Protein AF-A0A9D0AC30-F1 (afdb_monomer)

Solvent-accessible surface area (backbone atoms only — not comparable to full-atom values): 5066 Å² total; per-residue (Å²): 136,58,78,69,64,60,63,49,62,72,93,52,86,26,46,48,79,48,78,39,74,97,72,21,26,38,39,38,32,42,50,49,7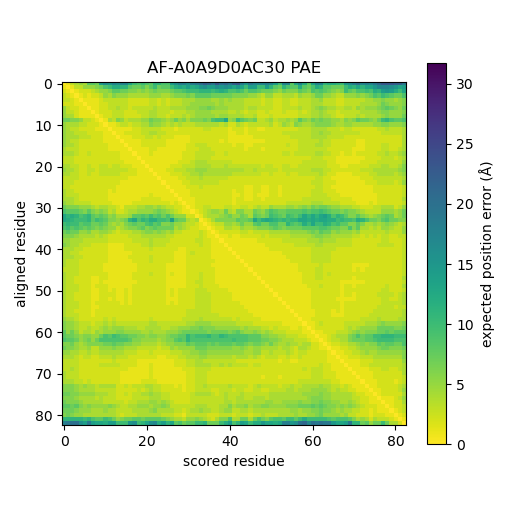7,95,53,65,44,89,41,75,65,39,52,51,43,52,50,51,48,51,48,34,52,51,55,50,55,75,69,49,59,89,88,55,80,74,70,65,77,42,79,46,79,48,44,73,48,88,99,44,81,67,108

Radius of gyration: 13.68 Å; Cα contacts (8 Å, |Δi|>4): 103; chains: 1; bounding box: 33×22×35 Å

Foldseek 3Di:
DDPVVCVLQDDADQWDWDADQVVLEIEIEGRDPPDQACDPRNVVNVVSSVVSLVVVVVPDDPPDDNSHDYYHYYYPDPPDSHD

Sequence (83 aa):
MTPEFYKIFAEYREIAVRYDDPHKAVWCYFNPAPRPCFSLQMLQDLRLMQQNIIDFFNQLNPREEAPIRDLVVCSQIPGIYNL

Nearest PDB structures (foldseek):
  5fus-assembly1_A  TM=8.477E-01  e=2.188E-02  Burkholderia cenocepacia J2315
  3m6m-assembly1_C  TM=7.362E-01  e=5.886E-01  Xanthomonas campestris pv. campestris
  3r6h-assembly1_A  TM=8.032E-01  e=5.886E-01  Mycobacterium marinum M
  3gku-assembly1_A  TM=4.673E-01  e=9.594E-02  [Clostridium] symbiosum ATCC 14940
  3gku-assembly2_C-2  TM=4.041E-01  e=6.733E-01  [Clostridium] symbiosum ATCC 14940

pLDDT: mean 92.46, std 5.42, range [72.0, 97.75]

Mean predicted aligned error: 3.48 Å

Structure (mmCIF, N/CA/C/O backbone):
data_AF-A0A9D0AC30-F1
#
_entry.id   AF-A0A9D0AC30-F1
#
loop_
_atom_site.group_PDB
_atom_site.id
_atom_site.type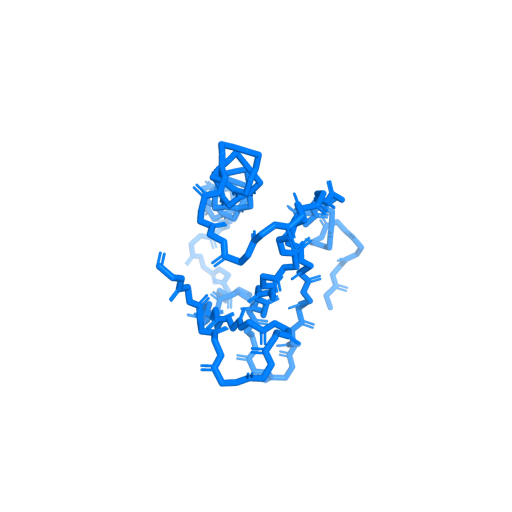_symbol
_atom_site.label_atom_id
_atom_site.label_alt_id
_atom_site.label_comp_id
_atom_site.label_asym_id
_atom_site.label_entity_id
_atom_site.label_seq_id
_atom_site.pdbx_PDB_ins_code
_atom_site.Cartn_x
_atom_site.Cartn_y
_atom_site.Cartn_z
_atom_site.occupancy
_atom_site.B_iso_or_equiv
_atom_site.auth_seq_id
_atom_site.auth_comp_id
_atom_site.auth_asym_id
_atom_site.auth_atom_id
_atom_site.pdbx_PDB_model_num
ATOM 1 N N . MET A 1 1 ? -17.700 -0.615 4.659 1.00 72.00 1 MET A N 1
ATOM 2 C CA . MET A 1 1 ? -16.572 0.257 5.053 1.00 72.00 1 MET A CA 1
ATOM 3 C C . MET A 1 1 ? -16.867 1.715 4.744 1.00 72.00 1 MET A C 1
ATOM 5 O O . MET A 1 1 ? -17.599 1.974 3.796 1.00 72.00 1 MET A O 1
ATOM 9 N N . THR A 1 2 ? -16.351 2.651 5.547 1.00 77.19 2 THR A N 1
ATOM 10 C CA . THR A 1 2 ? -16.557 4.096 5.338 1.00 77.19 2 THR A CA 1
ATOM 11 C C . THR A 1 2 ? -15.602 4.648 4.270 1.00 77.19 2 THR A C 1
ATOM 13 O O . THR A 1 2 ? -14.500 4.119 4.112 1.00 77.19 2 THR A O 1
ATOM 16 N N . PRO A 1 3 ? -15.970 5.718 3.543 1.00 80.94 3 PRO A N 1
ATOM 17 C CA . PRO A 1 3 ? -15.053 6.420 2.641 1.00 80.94 3 PRO A CA 1
ATOM 18 C C . PRO A 1 3 ? -13.751 6.861 3.327 1.00 80.94 3 PRO A C 1
ATOM 20 O O . PRO A 1 3 ? -12.695 6.866 2.705 1.00 80.94 3 PRO A O 1
ATOM 23 N N . GLU A 1 4 ? -13.816 7.197 4.616 1.00 82.75 4 GLU A N 1
ATOM 24 C CA . GLU A 1 4 ? -12.683 7.611 5.447 1.00 82.75 4 GLU A CA 1
ATOM 25 C C . GLU A 1 4 ? -11.652 6.500 5.616 1.00 82.75 4 GLU A C 1
ATOM 27 O O . GLU A 1 4 ? -10.458 6.781 5.559 1.00 82.75 4 GLU A O 1
ATOM 32 N N . PHE A 1 5 ? -12.092 5.246 5.760 1.00 88.94 5 PHE A N 1
ATOM 33 C CA . PHE A 1 5 ? -11.180 4.108 5.848 1.00 88.94 5 PHE A CA 1
ATOM 34 C C . PHE A 1 5 ? -10.307 4.000 4.596 1.00 88.94 5 PHE A C 1
ATOM 36 O O . PHE A 1 5 ? -9.103 3.808 4.699 1.00 88.94 5 PHE A O 1
ATOM 43 N N . TYR A 1 6 ? -10.878 4.191 3.405 1.00 89.19 6 TYR A N 1
ATOM 44 C CA . TYR A 1 6 ? -10.106 4.088 2.166 1.00 89.19 6 TYR A CA 1
ATOM 45 C C . TYR A 1 6 ? -9.075 5.214 2.000 1.00 89.19 6 TYR A C 1
ATOM 47 O O . TYR A 1 6 ? -8.108 5.028 1.268 1.00 89.19 6 TYR A O 1
ATOM 55 N N . LYS A 1 7 ? -9.222 6.342 2.713 1.00 89.69 7 LYS A N 1
ATOM 56 C CA . LYS A 1 7 ? -8.261 7.461 2.674 1.00 89.69 7 LYS A CA 1
ATOM 57 C C . LYS A 1 7 ? -6.920 7.131 3.333 1.00 89.69 7 LYS A C 1
ATOM 59 O O . LYS A 1 7 ? -5.964 7.872 3.125 1.00 89.69 7 LYS A O 1
ATOM 64 N N . ILE A 1 8 ? -6.825 6.046 4.109 1.00 92.44 8 ILE A N 1
ATOM 65 C CA . ILE A 1 8 ? -5.542 5.616 4.689 1.00 92.44 8 ILE A CA 1
ATOM 66 C C . ILE A 1 8 ? -4.581 5.103 3.604 1.00 92.44 8 ILE A C 1
ATOM 68 O O . ILE A 1 8 ? -3.365 5.124 3.792 1.00 92.44 8 ILE A O 1
ATOM 72 N N . PHE A 1 9 ? -5.108 4.664 2.458 1.00 92.81 9 PHE A N 1
ATOM 73 C CA . PHE A 1 9 ? -4.310 4.253 1.311 1.00 92.81 9 PHE A CA 1
ATOM 74 C C . PHE A 1 9 ? -4.050 5.474 0.431 1.00 92.81 9 PHE A C 1
ATOM 76 O O . PHE A 1 9 ? -4.969 6.040 -0.157 1.00 92.81 9 PHE A O 1
ATOM 83 N N . ALA A 1 10 ? -2.790 5.898 0.379 1.00 87.00 10 ALA A N 1
ATOM 84 C CA . ALA A 1 10 ? -2.374 7.015 -0.456 1.00 87.00 10 ALA A CA 1
ATOM 85 C C . ALA A 1 10 ? -2.223 6.584 -1.924 1.00 87.00 10 ALA A C 1
ATOM 87 O O . ALA A 1 10 ? -2.212 5.397 -2.253 1.00 87.00 10 ALA A O 1
ATOM 88 N N . GLU A 1 11 ? -2.049 7.562 -2.807 1.00 91.38 11 GLU A N 1
ATOM 89 C CA . GLU A 1 11 ? -1.476 7.295 -4.121 1.00 91.38 11 GLU A CA 1
ATOM 90 C C . GLU A 1 11 ? 0.038 7.132 -3.974 1.00 91.38 11 GLU A C 1
ATOM 92 O O . GLU A 1 11 ? 0.731 8.018 -3.468 1.00 91.38 11 GLU A O 1
ATOM 97 N N . TYR A 1 12 ? 0.544 5.982 -4.408 1.00 94.94 12 TYR A N 1
ATOM 98 C CA . TYR A 1 12 ? 1.962 5.649 -4.378 1.00 94.94 12 TYR A CA 1
ATOM 99 C C . TYR A 1 12 ? 2.519 5.608 -5.801 1.00 94.94 12 TYR A C 1
ATOM 101 O O . TYR A 1 12 ? 1.771 5.503 -6.774 1.00 94.94 12 TYR A O 1
ATOM 109 N N . ARG A 1 13 ? 3.843 5.699 -5.938 1.00 95.38 13 ARG A N 1
ATOM 110 C CA . ARG A 1 13 ? 4.503 5.749 -7.248 1.00 95.38 13 ARG A CA 1
ATOM 111 C C . ARG A 1 13 ? 4.917 4.374 -7.745 1.00 95.38 13 ARG A C 1
ATOM 113 O O . ARG A 1 13 ? 4.769 4.091 -8.928 1.00 95.38 13 ARG A O 1
ATOM 120 N N . GLU A 1 14 ? 5.434 3.5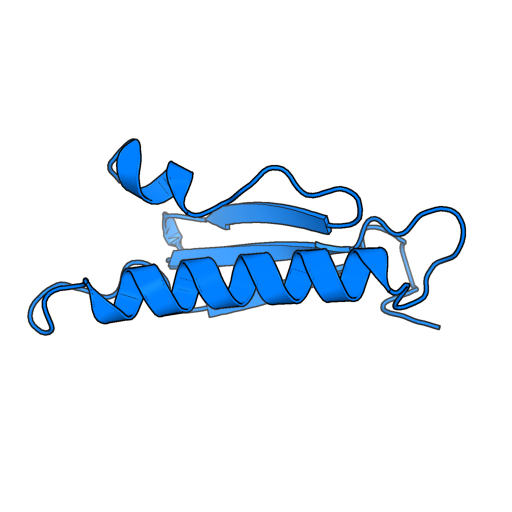36 -6.853 1.00 95.88 14 GLU A N 1
ATOM 121 C CA . GLU A 1 14 ? 6.024 2.237 -7.197 1.00 95.88 14 GLU A CA 1
ATOM 122 C C . GLU A 1 14 ? 5.330 1.055 -6.512 1.00 95.88 14 GLU A C 1
ATOM 124 O O . GLU A 1 14 ? 5.761 -0.090 -6.654 1.00 95.88 14 GLU A O 1
ATOM 129 N N . ILE A 1 15 ? 4.232 1.301 -5.797 1.00 96.06 15 ILE A N 1
ATOM 130 C CA . ILE A 1 15 ? 3.331 0.255 -5.306 1.00 96.06 15 ILE A CA 1
ATOM 131 C C . ILE A 1 15 ? 1.883 0.594 -5.661 1.00 96.06 15 ILE A C 1
ATOM 133 O O . ILE A 1 15 ? 1.521 1.754 -5.823 1.00 96.06 15 ILE A O 1
ATOM 137 N N . ALA A 1 16 ? 1.034 -0.421 -5.752 1.00 95.19 16 ALA A N 1
ATOM 138 C CA . ALA A 1 16 ? -0.412 -0.259 -5.816 1.00 95.19 16 ALA A CA 1
ATOM 139 C C . ALA A 1 16 ? -1.046 -0.980 -4.630 1.00 95.19 16 ALA A C 1
ATOM 141 O O . ALA A 1 16 ? -0.657 -2.104 -4.306 1.00 95.19 16 ALA A O 1
ATOM 142 N N . VAL A 1 17 ? -2.025 -0.348 -3.987 1.00 96.06 17 VAL A N 1
ATOM 143 C CA . VAL A 1 17 ? -2.685 -0.905 -2.805 1.00 96.06 17 VAL A CA 1
ATOM 144 C C . VAL A 1 17 ? -4.171 -1.085 -3.072 1.00 96.06 17 VAL A C 1
ATOM 146 O O . VAL A 1 17 ? -4.839 -0.191 -3.586 1.00 96.06 17 VAL A O 1
ATOM 149 N N . ARG A 1 18 ? -4.694 -2.259 -2.718 1.00 94.38 18 ARG A N 1
ATOM 150 C CA . ARG A 1 18 ? -6.118 -2.589 -2.794 1.00 94.38 18 ARG A CA 1
ATOM 151 C C . ARG A 1 18 ? -6.558 -3.212 -1.481 1.00 94.38 18 ARG A C 1
ATOM 153 O O . ARG A 1 18 ? -5.917 -4.138 -0.996 1.00 94.38 18 ARG A O 1
ATOM 160 N N . TYR A 1 19 ? -7.690 -2.767 -0.956 1.00 95.88 19 TYR A N 1
ATOM 161 C CA . TYR A 1 19 ? -8.334 -3.435 0.167 1.00 95.88 19 TYR A CA 1
ATOM 162 C C . TYR A 1 19 ? -9.346 -4.487 -0.310 1.00 95.88 19 TYR A C 1
ATOM 164 O O . TYR A 1 19 ? -10.097 -4.267 -1.264 1.00 95.88 19 TYR A O 1
ATOM 172 N N . ASP A 1 20 ? -9.345 -5.636 0.353 1.00 95.31 20 ASP A N 1
ATOM 173 C CA . ASP A 1 20 ? -10.204 -6.790 0.119 1.00 95.31 20 ASP A CA 1
ATOM 174 C C . ASP A 1 20 ? -11.104 -7.001 1.340 1.00 95.31 20 ASP A C 1
ATOM 176 O O . ASP A 1 20 ? -10.719 -7.661 2.304 1.00 95.31 20 ASP A O 1
ATOM 180 N N . ASP A 1 21 ? -12.283 -6.381 1.307 1.00 93.31 21 ASP A N 1
ATOM 181 C CA . ASP A 1 21 ? -13.230 -6.330 2.427 1.00 93.31 21 ASP A CA 1
ATOM 182 C C . ASP A 1 21 ? -13.697 -7.721 2.910 1.00 93.31 21 ASP A C 1
ATOM 184 O O . ASP A 1 21 ? -13.594 -7.973 4.113 1.00 93.31 21 ASP A O 1
ATOM 188 N N . PRO A 1 22 ? -14.080 -8.676 2.030 1.00 94.94 22 PRO A N 1
ATOM 189 C CA . PRO A 1 22 ? -14.445 -10.032 2.454 1.00 94.94 22 PRO A CA 1
ATOM 190 C C . PRO A 1 22 ? -13.368 -10.754 3.272 1.00 94.94 22 PRO A C 1
ATOM 192 O O . PRO A 1 22 ? -13.689 -11.500 4.196 1.00 94.94 22 PRO A O 1
ATOM 195 N N . HIS A 1 23 ? -12.095 -10.527 2.942 1.00 96.31 23 HIS A N 1
ATOM 196 C CA . HIS A 1 23 ? -10.958 -11.170 3.605 1.00 96.31 23 HIS A CA 1
ATOM 197 C C . HIS A 1 23 ? -10.294 -10.275 4.654 1.00 96.31 23 HIS A C 1
ATOM 199 O O . HIS A 1 23 ? -9.375 -10.718 5.334 1.00 96.31 23 HIS A O 1
ATOM 205 N N . LYS A 1 24 ? -10.737 -9.018 4.791 1.00 96.12 24 LYS A N 1
ATOM 206 C CA . LYS A 1 24 ? -10.090 -7.990 5.618 1.00 96.12 24 LYS A CA 1
ATOM 207 C C . LYS A 1 24 ? -8.596 -7.860 5.318 1.00 96.12 24 LYS A C 1
ATOM 209 O O . LYS A 1 24 ? -7.788 -7.642 6.220 1.00 96.12 24 LYS A O 1
ATOM 214 N N . ALA A 1 25 ? -8.229 -7.996 4.047 1.00 97.38 25 ALA A N 1
ATOM 215 C CA . ALA A 1 25 ? -6.841 -8.055 3.612 1.00 97.38 25 ALA A CA 1
ATOM 216 C C . ALA A 1 25 ? -6.442 -6.802 2.827 1.00 97.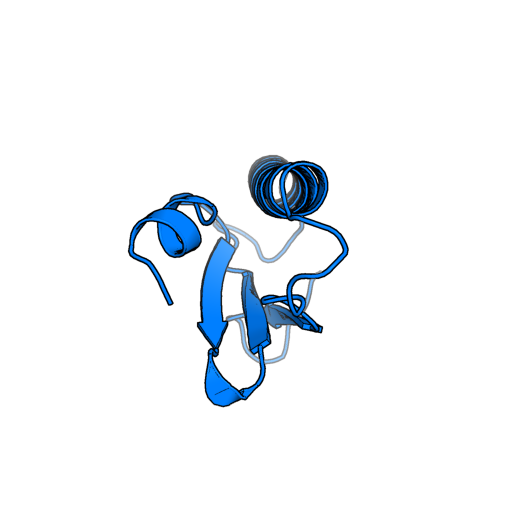38 25 ALA A C 1
ATOM 218 O O . ALA A 1 25 ? -7.180 -6.318 1.967 1.00 97.38 25 ALA A O 1
ATOM 219 N N . VAL A 1 26 ? -5.245 -6.289 3.088 1.00 97.75 26 VAL A N 1
ATOM 220 C CA . VAL A 1 26 ? -4.597 -5.273 2.256 1.00 97.75 26 VAL A CA 1
ATOM 221 C C . VAL A 1 26 ? -3.667 -5.983 1.288 1.00 97.75 26 VAL A C 1
ATOM 223 O O . VAL A 1 26 ? -2.742 -6.674 1.700 1.00 97.75 26 VAL A O 1
ATOM 226 N N . TRP A 1 27 ? -3.898 -5.795 -0.003 1.00 97.50 27 TRP A N 1
ATOM 227 C CA . TRP A 1 27 ? -3.020 -6.268 -1.061 1.00 97.50 27 TRP A CA 1
ATOM 228 C C . TRP A 1 27 ? -2.101 -5.133 -1.497 1.00 97.50 27 TRP A C 1
ATOM 230 O O . TRP A 1 27 ? -2.576 -4.119 -2.008 1.00 97.50 27 TRP A O 1
ATOM 240 N N . CYS A 1 28 ? -0.797 -5.315 -1.314 1.00 97.50 28 CYS A N 1
ATOM 241 C CA . CYS A 1 28 ? 0.253 -4.427 -1.793 1.00 97.50 28 CYS A CA 1
ATOM 242 C C . CYS A 1 28 ? 0.957 -5.085 -2.981 1.00 97.50 28 CYS A C 1
ATOM 244 O O . CYS A 1 28 ? 1.532 -6.165 -2.854 1.00 97.50 28 CYS A O 1
ATOM 246 N N . TYR A 1 29 ? 0.907 -4.433 -4.135 1.00 96.19 29 TYR A N 1
ATOM 247 C CA . TYR A 1 29 ? 1.527 -4.896 -5.363 1.00 96.19 29 TYR A CA 1
ATOM 248 C C . TYR A 1 29 ? 2.723 -4.018 -5.710 1.00 96.19 29 TYR A C 1
ATOM 250 O O . TYR A 1 29 ? 2.561 -2.821 -5.931 1.00 96.19 29 TYR A O 1
ATOM 258 N N . PHE A 1 30 ? 3.910 -4.606 -5.812 1.00 95.50 30 PHE A N 1
ATOM 259 C CA . PHE A 1 30 ? 5.095 -3.924 -6.314 1.00 95.50 30 PHE A CA 1
ATOM 260 C C . PHE A 1 30 ? 4.934 -3.624 -7.804 1.00 95.50 30 PHE A C 1
ATOM 262 O O . PHE A 1 30 ? 4.694 -4.532 -8.604 1.00 95.50 30 PHE A O 1
ATOM 269 N N . ASN A 1 31 ? 5.114 -2.357 -8.163 1.00 91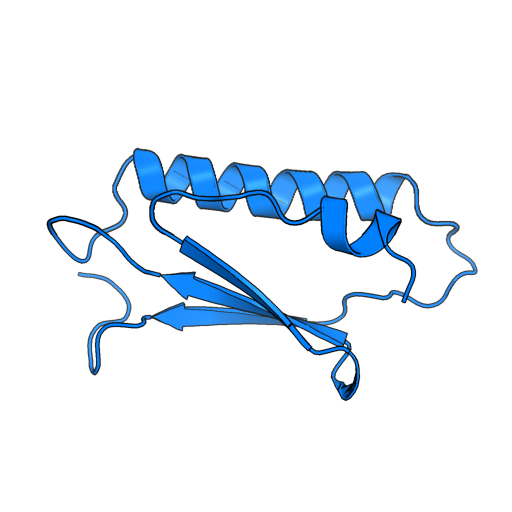.38 31 ASN A N 1
ATOM 270 C CA . ASN A 1 31 ? 5.183 -1.861 -9.532 1.00 91.38 31 ASN A CA 1
ATOM 271 C C . ASN A 1 31 ? 6.447 -0.990 -9.711 1.00 91.38 31 ASN A C 1
ATOM 273 O O . ASN A 1 31 ? 6.353 0.215 -9.949 1.00 91.38 31 ASN A O 1
ATOM 277 N N . PRO A 1 32 ? 7.641 -1.572 -9.507 1.00 85.94 32 PRO A N 1
ATOM 278 C CA . PRO A 1 32 ? 8.890 -0.825 -9.526 1.00 85.94 32 PRO A CA 1
ATOM 279 C C . PRO A 1 32 ? 9.228 -0.354 -10.946 1.00 85.94 32 PRO A C 1
ATOM 281 O O . PRO A 1 32 ? 9.085 -1.103 -11.914 1.00 85.94 32 PRO A O 1
ATOM 284 N N . ALA A 1 33 ? 9.752 0.865 -11.071 1.00 82.44 33 ALA A N 1
ATOM 285 C CA . ALA A 1 33 ? 10.207 1.425 -12.339 1.00 82.44 33 ALA A CA 1
ATOM 286 C C . ALA A 1 33 ? 11.543 2.168 -12.142 1.00 82.44 33 ALA A C 1
ATOM 288 O O . ALA A 1 33 ? 11.673 2.940 -11.201 1.00 82.44 33 ALA A O 1
ATOM 289 N N . PRO A 1 34 ? 12.562 1.992 -13.006 1.00 84.94 34 PRO A N 1
ATOM 290 C CA . PRO A 1 34 ? 12.595 1.167 -14.215 1.00 84.94 34 PRO A CA 1
ATOM 291 C C . PRO A 1 34 ? 13.085 -0.278 -13.996 1.00 84.94 34 PRO A C 1
ATOM 293 O O . PRO A 1 34 ? 13.109 -1.050 -14.950 1.00 84.94 34 PRO A O 1
ATOM 296 N N . ARG A 1 35 ? 13.546 -0.650 -12.793 1.00 86.62 35 ARG A N 1
ATOM 297 C CA . ARG A 1 35 ? 14.110 -1.984 -12.502 1.00 86.62 35 ARG A CA 1
ATOM 298 C C . ARG A 1 35 ? 13.364 -2.644 -11.348 1.00 86.62 35 ARG A C 1
ATOM 300 O O . ARG A 1 35 ? 13.022 -1.931 -10.413 1.00 86.62 35 ARG A O 1
ATOM 307 N N . PRO A 1 36 ? 13.192 -3.976 -11.355 1.00 85.19 36 PRO A N 1
ATOM 308 C CA . PRO A 1 36 ? 12.483 -4.697 -10.304 1.00 85.19 36 PRO A CA 1
ATOM 309 C C . PRO A 1 36 ? 13.329 -4.899 -9.041 1.00 85.19 36 PRO A C 1
ATOM 311 O O . PRO A 1 36 ? 13.676 -6.019 -8.679 1.00 85.19 36 PRO A O 1
ATOM 314 N N . CYS A 1 37 ? 13.676 -3.801 -8.377 1.00 89.62 37 CYS A N 1
ATOM 315 C CA . CYS A 1 37 ? 14.401 -3.791 -7.112 1.00 89.62 37 CYS A CA 1
ATOM 316 C C . CYS A 1 37 ? 13.701 -2.892 -6.087 1.00 89.62 37 CYS A C 1
ATOM 318 O O . CYS A 1 37 ? 12.811 -2.110 -6.424 1.00 89.62 37 CYS A O 1
ATOM 320 N N . PHE A 1 38 ? 14.133 -2.975 -4.826 1.00 93.06 38 PHE A N 1
ATOM 321 C CA . PHE A 1 38 ? 13.721 -2.021 -3.796 1.00 93.06 38 PHE A CA 1
ATOM 322 C C . PHE A 1 38 ? 14.439 -0.682 -3.987 1.00 93.06 38 PHE A C 1
ATOM 324 O O . PHE A 1 38 ? 15.468 -0.407 -3.367 1.00 93.06 38 PHE A O 1
ATOM 331 N N . SER A 1 39 ? 13.897 0.153 -4.871 1.00 94.25 39 SER A N 1
ATOM 332 C CA . SER A 1 39 ? 14.348 1.533 -5.017 1.00 94.25 39 SER A CA 1
ATOM 333 C C . SER A 1 39 ? 14.083 2.328 -3.726 1.00 94.25 39 SER A C 1
ATOM 335 O O . SER A 1 39 ? 13.229 1.968 -2.911 1.00 94.25 39 SER A O 1
ATOM 337 N N . LEU A 1 40 ? 14.778 3.456 -3.544 1.00 95.25 40 LEU A N 1
ATOM 338 C CA . LEU A 1 40 ? 14.472 4.367 -2.435 1.00 95.25 40 LEU A CA 1
ATOM 339 C C . LEU A 1 40 ? 13.023 4.872 -2.486 1.00 95.25 40 LEU A C 1
ATOM 341 O O . LEU A 1 40 ? 12.416 5.049 -1.433 1.00 95.25 40 LEU A O 1
ATOM 345 N N . GLN A 1 41 ? 12.463 5.065 -3.684 1.00 95.62 41 GLN A N 1
ATOM 346 C CA . GLN A 1 41 ? 11.076 5.490 -3.856 1.00 95.62 41 GLN A CA 1
ATOM 347 C C . GLN A 1 41 ? 10.105 4.395 -3.397 1.00 95.62 41 GLN A C 1
ATOM 349 O O . GLN A 1 41 ? 9.201 4.681 -2.617 1.00 95.62 41 GLN A O 1
ATOM 354 N N . MET A 1 42 ? 10.324 3.135 -3.787 1.00 95.12 42 MET A N 1
ATOM 355 C CA . MET A 1 42 ? 9.507 2.014 -3.309 1.00 95.12 42 MET A CA 1
ATOM 356 C C . MET A 1 42 ? 9.589 1.865 -1.787 1.00 95.12 42 MET A C 1
ATOM 358 O O . MET A 1 42 ? 8.572 1.648 -1.134 1.00 95.12 42 MET A O 1
ATOM 362 N N . LEU A 1 43 ? 10.778 2.014 -1.194 1.00 96.06 43 LEU A N 1
ATOM 363 C CA . LEU A 1 43 ? 10.936 1.958 0.263 1.00 96.06 43 LEU A CA 1
ATOM 364 C C . LEU A 1 43 ? 10.184 3.096 0.973 1.00 96.06 43 LEU A C 1
ATOM 366 O O . LEU A 1 43 ? 9.612 2.876 2.042 1.00 96.06 43 LEU A O 1
ATOM 370 N N . GLN A 1 44 ? 10.156 4.296 0.388 1.00 97.06 44 GLN A N 1
ATOM 371 C CA . GLN A 1 44 ? 9.362 5.419 0.896 1.00 97.06 44 GLN A CA 1
ATOM 372 C C . GLN A 1 44 ? 7.860 5.133 0.810 1.00 97.06 44 GLN A C 1
ATOM 374 O O . GLN A 1 44 ? 7.150 5.342 1.794 1.00 97.06 44 GLN A O 1
ATOM 379 N N . ASP A 1 45 ? 7.393 4.606 -0.322 1.00 96.88 45 ASP A N 1
ATOM 380 C CA . ASP A 1 45 ? 5.987 4.262 -0.535 1.00 96.88 45 ASP A CA 1
ATOM 381 C C . ASP A 1 45 ? 5.519 3.169 0.443 1.00 96.88 45 ASP A C 1
ATOM 383 O O . ASP A 1 45 ? 4.482 3.309 1.094 1.00 96.88 45 ASP A O 1
ATOM 387 N N . LEU A 1 46 ? 6.323 2.113 0.620 1.00 96.75 46 LEU A N 1
ATOM 388 C CA . LEU A 1 46 ? 6.050 1.034 1.573 1.00 96.75 46 LEU A CA 1
ATOM 389 C C . LEU A 1 46 ? 6.004 1.543 3.014 1.00 96.75 46 LEU A C 1
ATOM 391 O O . LEU A 1 46 ? 5.093 1.186 3.763 1.00 96.75 46 LEU A O 1
ATOM 395 N N . ARG A 1 47 ? 6.954 2.407 3.397 1.00 97.44 47 ARG A N 1
ATOM 396 C CA . ARG A 1 47 ? 6.966 3.025 4.727 1.00 97.44 47 ARG A CA 1
ATOM 397 C C . ARG A 1 47 ? 5.719 3.873 4.954 1.00 97.44 47 ARG A C 1
ATOM 399 O O . ARG A 1 47 ? 5.124 3.778 6.022 1.00 97.44 47 ARG A O 1
ATOM 406 N N . LEU A 1 48 ? 5.328 4.689 3.975 1.00 97.38 48 LEU A N 1
ATOM 407 C CA . LEU A 1 48 ? 4.139 5.534 4.075 1.00 97.38 48 LEU A CA 1
ATOM 408 C C . LEU A 1 48 ? 2.867 4.688 4.227 1.00 97.38 48 LEU A C 1
ATOM 410 O O . LEU A 1 48 ? 2.053 4.965 5.102 1.00 97.38 48 LEU A O 1
ATOM 414 N N . MET A 1 49 ? 2.722 3.620 3.438 1.00 97.50 49 MET A N 1
ATOM 415 C CA . MET A 1 49 ? 1.611 2.672 3.573 1.00 97.50 49 MET A CA 1
ATOM 416 C C . MET A 1 49 ? 1.556 2.045 4.971 1.00 97.50 49 MET A C 1
ATOM 418 O O . MET A 1 49 ? 0.502 2.047 5.605 1.00 97.50 49 MET A O 1
ATOM 422 N N . GLN A 1 50 ? 2.683 1.525 5.467 1.00 97.06 50 GLN A N 1
ATOM 423 C CA . GLN A 1 50 ? 2.753 0.918 6.798 1.00 97.06 50 GLN A CA 1
ATOM 424 C C . GLN A 1 50 ? 2.414 1.927 7.897 1.00 97.06 50 GLN A C 1
ATOM 426 O O . GLN A 1 50 ? 1.637 1.603 8.793 1.00 97.06 50 GLN A O 1
ATOM 431 N N . GLN A 1 51 ? 2.951 3.146 7.810 1.00 97.38 51 GLN A N 1
ATOM 432 C CA . GLN A 1 51 ? 2.689 4.193 8.791 1.00 97.38 51 GLN A CA 1
ATOM 433 C C . GLN A 1 51 ? 1.208 4.573 8.823 1.00 9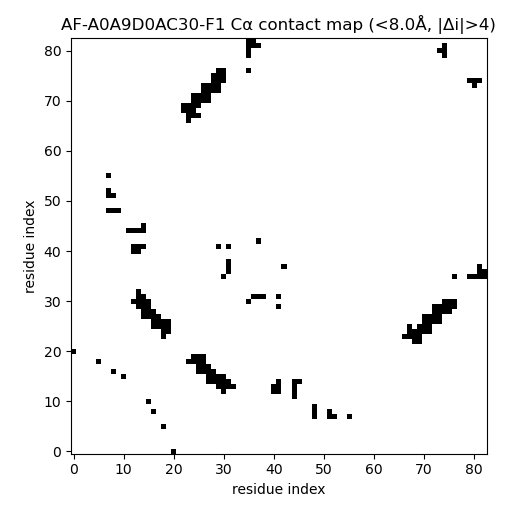7.38 51 GLN A C 1
ATOM 435 O O . GLN A 1 51 ? 0.632 4.619 9.903 1.00 97.38 51 GLN A O 1
ATOM 440 N N . ASN A 1 52 ? 0.565 4.746 7.666 1.00 96.31 52 ASN A N 1
ATOM 441 C CA . ASN A 1 52 ? -0.861 5.070 7.612 1.00 96.31 52 ASN A CA 1
ATOM 442 C C . ASN A 1 52 ? -1.732 3.971 8.241 1.00 96.31 52 ASN A C 1
ATOM 444 O O . ASN A 1 52 ? -2.706 4.274 8.929 1.00 96.31 52 ASN A O 1
ATOM 448 N N . ILE A 1 53 ? -1.381 2.696 8.033 1.00 95.81 53 ILE A N 1
ATOM 449 C CA . ILE A 1 53 ? -2.077 1.568 8.668 1.00 95.81 53 ILE A CA 1
ATOM 450 C C . ILE A 1 53 ? -1.849 1.588 10.187 1.00 95.81 53 ILE A C 1
ATOM 452 O O . ILE A 1 53 ? -2.803 1.441 10.947 1.00 95.81 53 ILE A O 1
ATOM 456 N N . ILE A 1 54 ? -0.612 1.805 10.645 1.00 96.06 54 ILE A N 1
ATOM 457 C CA . ILE A 1 54 ? -0.283 1.907 12.076 1.00 96.06 54 ILE A CA 1
ATOM 458 C C . ILE A 1 54 ? -1.048 3.064 12.732 1.00 96.06 54 ILE A C 1
ATOM 460 O O . ILE A 1 54 ? -1.662 2.876 13.780 1.00 96.06 54 ILE A O 1
ATOM 464 N N . ASP A 1 55 ? -1.056 4.239 12.107 1.00 95.56 55 ASP A N 1
ATOM 465 C CA . ASP A 1 55 ? -1.742 5.429 12.613 1.00 95.56 55 ASP A CA 1
ATOM 466 C C . ASP A 1 55 ? -3.254 5.212 12.693 1.00 95.56 55 ASP A C 1
ATOM 468 O O . ASP A 1 55 ? -3.878 5.599 13.682 1.00 95.56 55 ASP A O 1
ATOM 472 N N . PHE A 1 56 ? -3.829 4.523 11.704 1.00 93.88 56 PHE A N 1
ATOM 473 C CA . PHE A 1 56 ? -5.222 4.095 11.738 1.00 93.88 56 PHE A CA 1
ATOM 474 C C . PHE A 1 56 ? -5.510 3.190 12.947 1.00 93.88 56 PHE A C 1
ATOM 476 O O . PHE A 1 56 ? -6.456 3.443 13.692 1.00 93.88 56 PHE A O 1
ATOM 483 N N . PHE A 1 57 ? -4.682 2.170 13.197 1.00 94.12 57 PHE A N 1
ATOM 484 C CA . PHE A 1 57 ? -4.866 1.272 14.344 1.00 94.12 57 PHE A CA 1
ATOM 485 C C . PHE A 1 57 ? -4.663 1.959 15.695 1.00 94.12 57 PHE A C 1
ATOM 487 O O . PHE A 1 57 ? -5.364 1.630 16.646 1.00 94.12 57 PHE A O 1
ATOM 494 N N . ASN A 1 58 ? -3.758 2.934 15.784 1.00 94.69 58 ASN A N 1
ATOM 495 C CA . ASN A 1 58 ? -3.562 3.723 17.002 1.00 94.69 58 ASN A CA 1
ATOM 496 C C . ASN A 1 58 ? -4.793 4.572 17.364 1.00 94.69 58 ASN A C 1
ATOM 498 O O . ASN A 1 58 ? -4.968 4.932 18.526 1.00 94.69 58 ASN A O 1
ATOM 502 N N . GLN A 1 59 ? -5.631 4.904 16.379 1.00 92.56 59 GLN A N 1
ATOM 503 C CA . GLN A 1 59 ? -6.877 5.653 16.562 1.00 92.56 59 GLN A CA 1
ATOM 504 C C . GLN A 1 59 ? -8.105 4.741 16.686 1.00 92.56 59 GLN A C 1
ATOM 506 O O . GLN A 1 59 ? -9.172 5.203 17.094 1.00 92.56 59 GLN A O 1
ATOM 511 N N . LEU A 1 60 ? -7.969 3.458 16.341 1.00 92.19 60 LEU A N 1
ATOM 512 C CA . LEU A 1 60 ? -9.053 2.488 16.388 1.00 92.19 60 LEU A CA 1
ATOM 513 C C . LEU A 1 60 ? -9.433 2.187 17.841 1.00 92.19 60 LEU A C 1
ATOM 515 O O . LEU A 1 60 ? -8.585 1.921 18.694 1.00 92.19 60 LEU A O 1
ATOM 519 N N . ASN A 1 61 ? -10.733 2.179 18.125 1.00 92.00 61 ASN A N 1
ATOM 520 C CA . ASN A 1 61 ? -11.225 1.758 19.428 1.00 92.00 61 ASN A CA 1
ATOM 521 C C . ASN A 1 61 ? -10.878 0.272 19.654 1.00 92.00 61 ASN A C 1
ATOM 523 O O . ASN A 1 61 ? -11.282 -0.561 18.845 1.00 92.00 61 ASN A O 1
ATOM 527 N N . PRO A 1 62 ? -10.223 -0.113 20.766 1.00 88.31 62 PRO A N 1
ATOM 528 C CA . PRO A 1 62 ? -9.855 -1.510 21.022 1.00 88.31 62 PRO A CA 1
ATOM 529 C C . PRO A 1 62 ? -11.031 -2.497 21.084 1.00 88.31 62 PRO A C 1
ATOM 531 O O . PRO A 1 62 ? -10.819 -3.707 21.048 1.00 88.31 62 PRO A O 1
ATOM 534 N N . ARG A 1 63 ? -12.268 -2.004 21.238 1.00 91.44 63 ARG A N 1
ATOM 535 C CA . ARG A 1 63 ? -13.490 -2.825 21.220 1.00 91.44 63 ARG A CA 1
ATOM 536 C C . ARG A 1 63 ? -14.055 -3.041 19.817 1.00 91.44 63 ARG A C 1
ATOM 538 O O . ARG A 1 63 ? -14.942 -3.876 19.660 1.00 91.44 63 ARG A O 1
ATOM 545 N N . GLU A 1 64 ? -13.599 -2.275 18.831 1.00 89.56 64 GLU A N 1
ATOM 546 C CA . GLU A 1 64 ? -14.012 -2.436 17.442 1.00 89.56 64 GLU A CA 1
ATOM 547 C C . GLU A 1 64 ? -13.284 -3.612 16.796 1.00 89.56 64 GLU A C 1
ATOM 549 O O . GLU A 1 64 ? -12.148 -3.953 17.126 1.00 89.56 64 GLU A O 1
ATOM 554 N N . GLU A 1 65 ? -13.967 -4.264 15.862 1.00 90.75 65 GLU A N 1
ATOM 555 C CA . GLU A 1 65 ? -13.368 -5.351 15.109 1.00 90.75 65 GLU A CA 1
ATOM 556 C C . GLU A 1 65 ? -12.285 -4.800 14.173 1.00 90.75 65 GLU A C 1
ATOM 558 O O . GLU A 1 65 ? -12.546 -3.886 13.392 1.00 90.75 65 GLU A O 1
ATOM 563 N N . ALA A 1 66 ? -11.085 -5.388 14.212 1.00 92.25 66 ALA A N 1
ATOM 564 C CA . ALA A 1 66 ? -9.983 -4.984 13.344 1.00 92.25 66 ALA A CA 1
ATOM 565 C C . ALA A 1 66 ? -10.397 -5.069 11.858 1.00 92.25 66 ALA A C 1
ATOM 567 O O . ALA A 1 66 ? -10.726 -6.164 11.376 1.00 92.25 66 ALA A O 1
ATOM 568 N N . PRO A 1 67 ? -10.382 -3.945 11.119 1.00 93.44 67 PRO A N 1
ATOM 569 C CA . PRO A 1 67 ? -10.788 -3.933 9.719 1.00 93.44 67 PRO A CA 1
ATOM 570 C C . PRO A 1 67 ? -9.715 -4.498 8.792 1.00 93.44 67 PRO A C 1
ATOM 572 O O . PRO A 1 67 ? -10.033 -4.967 7.707 1.00 93.44 67 PRO A O 1
ATOM 575 N N . ILE A 1 68 ? -8.450 -4.466 9.198 1.00 95.75 68 ILE A N 1
ATOM 576 C CA . ILE A 1 68 ? -7.346 -5.088 8.469 1.00 95.75 68 ILE A CA 1
ATOM 577 C C . ILE A 1 68 ? -6.814 -6.221 9.342 1.00 95.75 68 ILE A C 1
ATOM 579 O O . ILE A 1 68 ? -6.517 -6.021 10.516 1.00 95.75 68 ILE A O 1
ATOM 583 N N . ARG A 1 69 ? -6.727 -7.419 8.779 1.00 96.19 69 ARG A N 1
ATOM 584 C CA . ARG A 1 69 ? -6.200 -8.618 9.441 1.00 96.19 69 ARG A CA 1
ATOM 585 C C . ARG A 1 69 ? -4.926 -9.100 8.782 1.00 96.19 69 ARG A C 1
ATOM 587 O O . ARG A 1 69 ? -3.995 -9.490 9.476 1.00 96.19 69 ARG A O 1
ATOM 594 N N . ASP A 1 70 ? -4.884 -8.992 7.461 1.00 97.38 70 ASP A N 1
ATOM 595 C CA . ASP A 1 70 ? -3.816 -9.548 6.651 1.00 97.38 70 ASP A CA 1
ATOM 596 C C . ASP A 1 70 ? -3.210 -8.479 5.744 1.00 97.38 70 ASP A C 1
ATOM 598 O O . ASP A 1 70 ? -3.912 -7.643 5.169 1.00 97.38 70 ASP A O 1
ATOM 602 N N . LEU A 1 71 ? -1.887 -8.527 5.600 1.00 97.31 71 LEU A N 1
ATOM 603 C CA . LEU A 1 71 ? -1.147 -7.785 4.588 1.00 97.31 71 LEU A CA 1
ATOM 604 C C . LEU A 1 71 ? -0.546 -8.798 3.616 1.00 97.31 71 LEU A C 1
ATOM 606 O O . LEU A 1 71 ? 0.358 -9.554 3.968 1.00 97.31 71 LEU A O 1
ATOM 610 N N . VAL A 1 72 ? -1.046 -8.795 2.387 1.00 97.44 72 VAL A N 1
ATOM 611 C CA . VAL A 1 72 ? -0.554 -9.632 1.297 1.00 97.44 72 VAL A CA 1
ATOM 612 C C . VAL A 1 72 ? 0.349 -8.778 0.422 1.00 97.44 72 VAL A C 1
ATOM 614 O O . VAL A 1 72 ? -0.090 -7.779 -0.145 1.00 97.44 72 VAL A O 1
ATOM 617 N N . VAL A 1 73 ? 1.618 -9.162 0.316 1.00 96.69 73 VAL A N 1
ATOM 618 C CA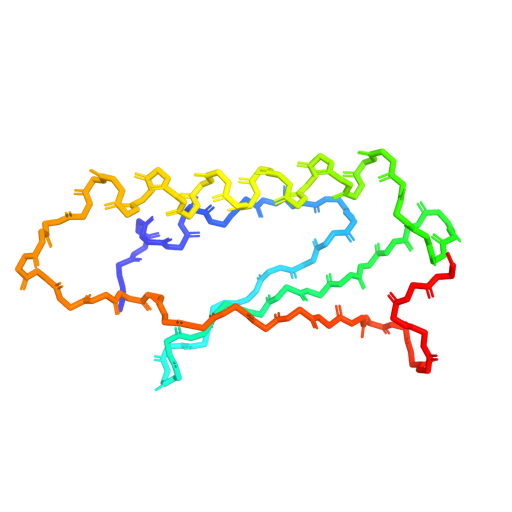 . VAL A 1 73 ? 2.613 -8.436 -0.478 1.00 96.69 73 VAL A CA 1
ATOM 619 C C . VAL A 1 73 ? 2.978 -9.271 -1.694 1.00 96.69 73 VAL A C 1
ATOM 621 O O . VAL A 1 73 ? 3.330 -10.444 -1.574 1.00 96.69 73 VAL A O 1
ATOM 624 N N . CYS A 1 74 ? 2.840 -8.690 -2.879 1.00 94.69 74 CYS A N 1
ATOM 625 C CA . CYS A 1 74 ? 2.985 -9.373 -4.159 1.00 94.69 74 CYS A CA 1
ATOM 626 C C . CYS A 1 74 ? 3.724 -8.489 -5.163 1.00 94.69 74 CYS A C 1
ATOM 628 O O . CYS A 1 74 ? 3.818 -7.278 -4.996 1.00 94.69 74 CYS A O 1
ATOM 630 N N . SER A 1 75 ? 4.199 -9.091 -6.249 1.00 93.44 75 SER A N 1
ATOM 631 C CA . SER A 1 75 ? 4.779 -8.368 -7.381 1.00 93.44 75 SER A CA 1
ATOM 632 C C . SER A 1 75 ? 3.853 -8.428 -8.589 1.00 93.44 75 SER A C 1
ATOM 634 O O . SER A 1 75 ? 3.236 -9.464 -8.841 1.00 93.44 75 SER A O 1
ATOM 636 N N . GLN A 1 76 ? 3.765 -7.330 -9.345 1.00 91.38 76 GLN A N 1
ATOM 637 C CA . GLN A 1 76 ? 3.083 -7.319 -10.646 1.00 91.38 76 GLN A CA 1
ATOM 638 C C . GLN A 1 76 ? 3.949 -7.891 -11.772 1.00 91.38 76 GLN A C 1
ATOM 640 O O . GLN A 1 76 ? 3.467 -8.048 -12.890 1.00 91.38 76 GLN A O 1
ATOM 645 N N . ILE A 1 77 ? 5.215 -8.206 -11.493 1.00 90.81 77 ILE A N 1
ATOM 646 C CA . ILE A 1 77 ? 6.155 -8.750 -12.469 1.00 90.81 77 ILE A CA 1
ATOM 647 C C . ILE A 1 77 ? 6.188 -10.275 -12.300 1.00 90.81 77 ILE A C 1
ATOM 649 O O . ILE A 1 77 ? 6.692 -10.769 -11.285 1.00 90.81 77 ILE A O 1
ATOM 653 N N . PRO A 1 78 ? 5.658 -11.052 -13.265 1.00 90.75 78 PRO A N 1
ATOM 654 C CA . PRO A 1 78 ? 5.607 -12.504 -13.151 1.00 90.75 78 PRO A CA 1
ATOM 655 C C . PRO A 1 78 ? 6.997 -13.116 -12.948 1.00 90.75 78 PRO A C 1
ATOM 657 O O . PRO A 1 78 ? 7.941 -12.795 -13.666 1.00 90.75 78 PRO A O 1
ATOM 660 N N . GLY A 1 79 ? 7.115 -14.013 -11.967 1.00 91.31 79 GLY A N 1
ATOM 661 C CA . GLY A 1 79 ? 8.364 -14.715 -11.656 1.00 91.31 79 GLY A CA 1
ATOM 662 C C . GLY A 1 79 ? 9.412 -13.891 -10.901 1.00 91.31 79 GLY A C 1
ATOM 663 O O . GLY A 1 79 ? 10.455 -14.439 -10.557 1.00 91.31 79 GLY A O 1
ATOM 664 N N . ILE A 1 80 ? 9.151 -12.611 -10.606 1.00 89.06 8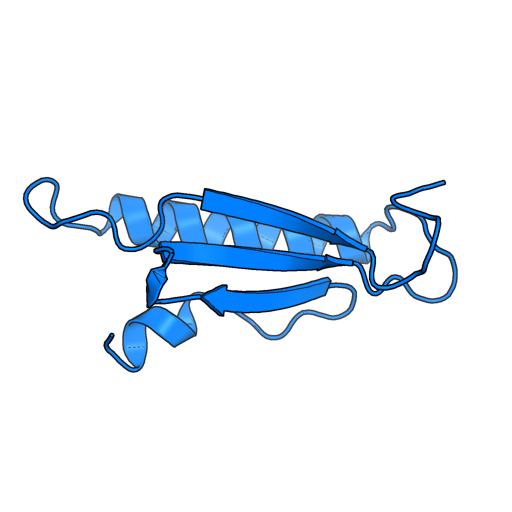0 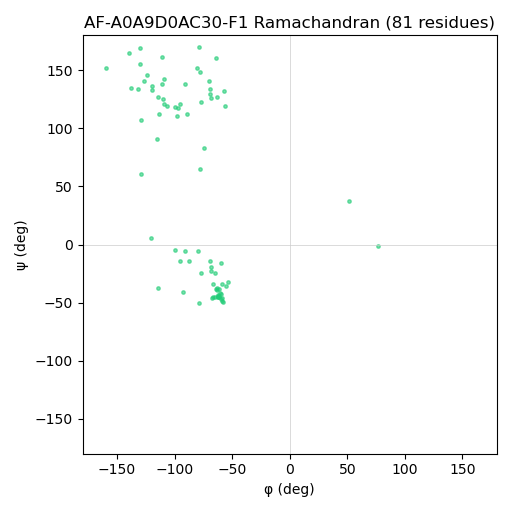ILE A N 1
ATOM 665 C CA . ILE A 1 80 ? 10.100 -11.735 -9.909 1.00 89.06 80 ILE A CA 1
ATOM 666 C C . ILE A 1 80 ? 9.395 -11.065 -8.736 1.00 89.06 80 ILE A C 1
ATOM 668 O O . ILE A 1 80 ? 8.603 -10.150 -8.929 1.00 89.06 80 ILE A O 1
ATOM 672 N N . TYR A 1 81 ? 9.708 -11.486 -7.510 1.00 89.00 81 TYR A N 1
ATOM 673 C CA . TYR A 1 81 ? 9.274 -10.760 -6.313 1.00 89.00 81 TYR A CA 1
ATOM 674 C C . TYR A 1 81 ? 10.158 -9.531 -6.066 1.00 89.00 81 TYR A C 1
ATOM 676 O O . TYR A 1 81 ? 9.665 -8.419 -5.907 1.00 89.00 81 TYR A O 1
ATOM 684 N N . ASN A 1 82 ? 11.473 -9.738 -6.075 1.00 83.06 82 ASN A N 1
ATOM 685 C CA . ASN A 1 82 ? 12.513 -8.720 -5.985 1.00 83.06 82 ASN A CA 1
ATOM 686 C C . ASN A 1 82 ? 13.819 -9.326 -6.529 1.00 83.06 82 ASN A C 1
ATOM 688 O O . ASN A 1 82 ? 13.972 -10.549 -6.457 1.00 83.06 82 ASN A O 1
ATOM 692 N N . LEU A 1 83 ? 14.716 -8.504 -7.079 1.00 72.25 83 LEU A N 1
ATOM 693 C CA . LEU A 1 83 ? 16.061 -8.915 -7.499 1.00 72.25 83 LEU A CA 1
ATOM 694 C C . LEU A 1 83 ? 17.119 -8.626 -6.433 1.00 72.25 83 LEU A C 1
ATOM 696 O O . LEU A 1 83 ? 17.141 -7.479 -5.935 1.00 72.25 83 LEU A O 1
#

Secondary structure (DSSP, 8-state):
--HHHHTTS---SSEEEEEEGGGTEEEEEE--SSSSS--HHHHHHHHHHHHHHHHHHHHS-TTSPPS--EEEEEESSTT-S--